Protein AF-A0A2G6ULL7-F1 (afdb_monomer_lite)

Foldseek 3Di:
DDDLDDDPLLVVLLVLLLVLLQVLLCLQQPVLQPPVSQVVVVVFLVDDDPDDDSNVVSVVCNVVSNVVSVVSVVLSVLSVVLVVCCVPQVLSSLVSSLVSLVVLLVVLVVSVVRGNNNVSSCSSRVSSVVSNVVSVVSSVVSVVD

pLDDT: mean 93.49, std 10.99, range [34.69, 98.81]

Radius of gyration: 17.38 Å; chains: 1; bounding box: 42×27×51 Å

Structure (mmCIF, N/CA/C/O backbone):
data_AF-A0A2G6ULL7-F1
#
_entry.id   AF-A0A2G6ULL7-F1
#
loop_
_atom_site.group_PDB
_atom_site.id
_atom_site.type_symbol
_atom_site.label_atom_id
_atom_site.label_alt_id
_atom_site.label_comp_id
_atom_site.label_asym_id
_atom_site.label_entity_id
_atom_site.label_seq_id
_atom_site.pdbx_PDB_ins_code
_atom_site.Cartn_x
_atom_site.Cartn_y
_atom_site.Cartn_z
_atom_site.occupancy
_atom_site.B_iso_or_equiv
_atom_site.auth_seq_id
_atom_site.auth_comp_id
_atom_site.auth_asym_id
_atom_site.auth_atom_id
_atom_site.pdbx_PDB_model_num
ATOM 1 N N . MET A 1 1 ? -20.454 16.438 20.481 1.00 34.69 1 MET A N 1
ATOM 2 C CA . MET A 1 1 ? -20.178 15.010 20.766 1.00 34.69 1 MET A CA 1
ATOM 3 C C . MET A 1 1 ? -20.457 14.203 19.500 1.00 34.69 1 MET A C 1
ATOM 5 O O . MET A 1 1 ? -21.611 14.081 19.124 1.00 34.69 1 MET A O 1
ATOM 9 N N . MET A 1 2 ? -19.430 13.741 18.778 1.00 38.97 2 MET A N 1
ATOM 10 C CA . MET A 1 2 ? -19.621 12.918 17.571 1.00 38.97 2 MET A CA 1
ATOM 11 C C . MET A 1 2 ? -19.722 11.441 17.966 1.00 38.97 2 MET A C 1
ATOM 13 O O . MET A 1 2 ? -18.788 10.903 18.562 1.00 38.97 2 MET A O 1
ATOM 17 N N . ASN A 1 3 ? -20.851 10.810 17.636 1.00 43.72 3 ASN A N 1
ATOM 18 C CA . ASN A 1 3 ? -21.109 9.379 17.812 1.00 43.72 3 ASN A CA 1
ATOM 19 C C . ASN A 1 3 ? -19.921 8.526 17.331 1.00 43.72 3 ASN A C 1
ATOM 21 O O . ASN A 1 3 ? -19.456 8.677 16.203 1.00 43.72 3 ASN A O 1
ATOM 25 N N . GLY A 1 4 ? -19.441 7.627 18.197 1.00 56.91 4 GLY A N 1
ATOM 26 C CA . GLY A 1 4 ? -18.203 6.843 18.065 1.00 56.91 4 GLY A CA 1
ATOM 27 C C . GLY A 1 4 ? -18.203 5.731 17.007 1.00 56.91 4 GLY A C 1
ATOM 28 O O . GLY A 1 4 ?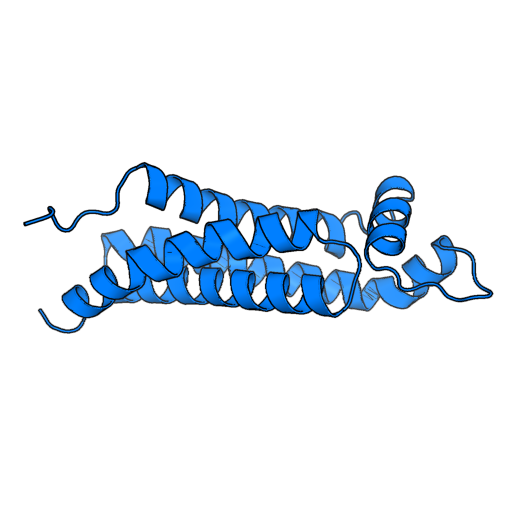 -17.587 4.692 17.216 1.00 56.91 4 GLY A O 1
ATOM 29 N N . SER A 1 5 ? -18.888 5.920 15.879 1.00 68.69 5 SER A N 1
ATOM 30 C CA . SER A 1 5 ? -18.942 4.957 14.776 1.00 68.69 5 SER A CA 1
ATOM 31 C C . SER A 1 5 ? -18.231 5.513 13.541 1.00 68.69 5 SER A C 1
ATOM 33 O O . SER A 1 5 ? -18.464 6.655 13.144 1.00 68.69 5 SER A O 1
ATOM 35 N N . LEU A 1 6 ? -17.412 4.682 12.891 1.00 83.00 6 LEU A N 1
ATOM 36 C CA . LEU A 1 6 ? -16.799 4.988 11.597 1.00 83.00 6 LEU A CA 1
ATOM 37 C C . LEU A 1 6 ? -17.854 5.434 10.578 1.00 83.00 6 LEU A C 1
ATOM 39 O O . LEU A 1 6 ? -18.824 4.716 10.314 1.00 83.00 6 LEU A O 1
ATOM 43 N N . THR A 1 7 ? -17.640 6.600 9.969 1.00 91.69 7 THR A N 1
ATOM 44 C CA . THR A 1 7 ? -18.524 7.106 8.915 1.00 91.69 7 THR A CA 1
ATOM 45 C C . THR A 1 7 ? -18.493 6.174 7.700 1.00 91.69 7 THR A C 1
ATOM 47 O O . THR A 1 7 ? -17.505 5.474 7.460 1.00 91.69 7 THR A O 1
ATOM 50 N N . ARG A 1 8 ? -19.570 6.171 6.900 1.00 93.94 8 ARG A N 1
ATOM 51 C CA . ARG A 1 8 ? -19.625 5.391 5.645 1.00 93.94 8 ARG A CA 1
ATOM 52 C C . ARG A 1 8 ? -18.449 5.721 4.725 1.00 93.94 8 ARG A C 1
ATOM 54 O O . ARG A 1 8 ? -17.865 4.819 4.141 1.00 93.94 8 ARG A O 1
ATOM 61 N N . PHE A 1 9 ? -18.066 6.994 4.684 1.00 95.12 9 PHE A N 1
ATOM 62 C CA . PHE A 1 9 ? -16.918 7.465 3.923 1.00 95.12 9 PHE A CA 1
ATOM 63 C C . PHE A 1 9 ? -15.598 6.838 4.397 1.00 95.12 9 PHE A C 1
ATOM 65 O O . PHE A 1 9 ? -14.873 6.282 3.582 1.00 95.12 9 PHE A O 1
ATOM 72 N N . THR A 1 10 ? -15.300 6.829 5.705 1.00 95.62 10 THR A N 1
ATOM 73 C CA . THR A 1 10 ? -14.065 6.191 6.200 1.00 95.62 10 THR A CA 1
ATOM 74 C C . THR A 1 10 ? -14.050 4.688 5.916 1.00 95.62 10 THR A C 1
ATOM 76 O O . THR A 1 10 ? -13.008 4.146 5.569 1.00 95.62 10 THR A O 1
ATOM 79 N N . LYS A 1 11 ? -15.203 4.010 6.003 1.00 96.00 11 LYS A N 1
ATOM 80 C CA . LYS A 1 11 ? -15.308 2.588 5.631 1.00 96.00 11 LYS A CA 1
ATOM 81 C C . LYS A 1 11 ? -15.013 2.360 4.148 1.00 96.00 11 LYS A C 1
ATOM 83 O O . LYS A 1 11 ? -14.304 1.416 3.823 1.00 96.00 11 LYS A O 1
ATOM 88 N N . ALA A 1 12 ? -15.517 3.229 3.271 1.00 98.00 12 ALA A N 1
ATOM 89 C CA . ALA A 1 12 ? -15.218 3.166 1.843 1.00 98.00 12 ALA A CA 1
ATOM 90 C C . ALA A 1 12 ? -13.718 3.356 1.570 1.00 98.00 12 ALA A C 1
ATOM 92 O O . ALA A 1 12 ? -13.153 2.599 0.790 1.00 98.00 12 ALA A O 1
ATOM 93 N N . LEU A 1 13 ? -13.055 4.288 2.266 1.00 98.44 13 LEU A N 1
ATOM 94 C CA . LEU A 1 13 ? -11.604 4.473 2.148 1.00 98.44 13 LEU A CA 1
ATOM 95 C C . LEU A 1 13 ? -10.805 3.255 2.636 1.00 98.44 13 LEU A C 1
ATOM 97 O O . LEU A 1 13 ? -9.827 2.886 2.001 1.00 98.44 13 LEU A O 1
ATOM 101 N N . ILE A 1 14 ? -11.228 2.596 3.721 1.00 98.44 14 ILE A N 1
ATOM 102 C CA . ILE A 1 14 ? -10.587 1.349 4.182 1.00 98.44 14 ILE A CA 1
ATOM 103 C C . ILE A 1 14 ? -10.664 0.273 3.092 1.00 98.44 14 ILE A C 1
ATOM 105 O O . ILE A 1 14 ? -9.668 -0.382 2.796 1.00 98.44 14 ILE A O 1
ATOM 109 N N . ILE A 1 15 ? -11.841 0.101 2.484 1.00 98.56 15 ILE A N 1
ATOM 110 C CA . ILE A 1 15 ? -12.037 -0.863 1.394 1.00 98.56 15 ILE A CA 1
ATOM 111 C C . ILE A 1 15 ? -11.177 -0.483 0.186 1.00 98.56 15 ILE A C 1
ATOM 113 O O . ILE A 1 15 ? -10.538 -1.355 -0.392 1.00 98.56 15 ILE A O 1
ATOM 117 N N . PHE A 1 16 ? -11.121 0.805 -0.158 1.00 98.62 16 PHE A N 1
ATOM 118 C CA . PHE A 1 16 ? -10.271 1.306 -1.233 1.00 98.62 16 PHE A CA 1
ATOM 119 C C . PHE A 1 16 ? -8.798 0.933 -1.013 1.00 98.62 16 PHE A C 1
ATOM 121 O O . PHE A 1 16 ? -8.194 0.378 -1.918 1.00 98.62 16 PHE A O 1
ATOM 128 N N . VAL A 1 17 ? -8.242 1.149 0.185 1.00 98.69 17 VAL A N 1
ATOM 129 C CA . VAL A 1 17 ? -6.836 0.808 0.491 1.00 98.69 17 VAL A CA 1
ATOM 130 C C . VAL A 1 17 ? -6.570 -0.695 0.346 1.00 98.69 17 VAL A C 1
ATOM 132 O O . VAL A 1 17 ? -5.539 -1.096 -0.182 1.00 98.69 17 VAL A O 1
ATOM 135 N N . ILE A 1 18 ? -7.505 -1.546 0.780 1.00 98.75 18 ILE A N 1
ATOM 136 C CA . ILE A 1 18 ? -7.384 -3.003 0.600 1.00 98.75 18 ILE A CA 1
ATOM 137 C C . ILE A 1 18 ? -7.391 -3.366 -0.889 1.00 98.75 18 ILE A C 1
ATOM 139 O O . ILE A 1 18 ? -6.596 -4.199 -1.321 1.00 98.75 18 ILE A O 1
ATOM 143 N N . ILE A 1 19 ? -8.284 -2.752 -1.669 1.00 98.69 19 ILE A N 1
ATOM 144 C CA . ILE A 1 19 ? -8.350 -2.958 -3.118 1.00 98.69 19 ILE A CA 1
ATOM 145 C C . ILE A 1 19 ? -7.061 -2.480 -3.785 1.00 98.69 19 ILE A C 1
ATOM 147 O O . ILE A 1 19 ? -6.549 -3.187 -4.641 1.00 98.69 19 ILE A O 1
ATOM 151 N N . ASP A 1 20 ? -6.515 -1.339 -3.377 1.00 98.12 20 ASP A N 1
ATOM 152 C CA . ASP A 1 20 ? -5.266 -0.799 -3.912 1.00 98.12 20 ASP A CA 1
ATOM 153 C C . ASP A 1 20 ? -4.105 -1.793 -3.730 1.00 98.12 20 ASP A C 1
ATOM 155 O O . ASP A 1 20 ? -3.463 -2.173 -4.709 1.00 98.12 20 ASP A O 1
ATOM 159 N N . PHE A 1 21 ? -3.933 -2.363 -2.530 1.00 98.62 21 PHE A N 1
ATOM 160 C CA . PHE A 1 21 ? -2.961 -3.441 -2.306 1.00 98.62 21 PHE A CA 1
ATOM 161 C C . PHE A 1 21 ? -3.195 -4.669 -3.198 1.00 98.62 21 PHE A C 1
ATOM 163 O O . PHE A 1 21 ? -2.241 -5.244 -3.723 1.00 98.62 21 PHE A O 1
ATOM 170 N N . LEU A 1 22 ? -4.451 -5.082 -3.396 1.00 98.69 22 LEU A N 1
ATOM 171 C CA . LEU A 1 22 ? -4.771 -6.196 -4.294 1.00 98.69 22 LEU A CA 1
ATOM 172 C C . LEU A 1 22 ? -4.456 -5.861 -5.758 1.00 98.69 22 LEU A C 1
ATOM 174 O O . LEU A 1 22 ? -3.979 -6.730 -6.486 1.00 98.69 22 LEU A O 1
ATOM 178 N N . LEU A 1 23 ? -4.689 -4.620 -6.190 1.00 98.25 23 LEU A N 1
ATOM 179 C CA . LEU A 1 23 ? -4.352 -4.161 -7.535 1.00 98.25 23 LEU A CA 1
ATOM 180 C C . LEU A 1 23 ? -2.838 -4.180 -7.751 1.00 98.25 23 LEU A C 1
ATOM 182 O O . LEU A 1 23 ? -2.393 -4.739 -8.750 1.00 98.25 23 LEU A O 1
ATOM 186 N N . PHE A 1 24 ? -2.044 -3.665 -6.808 1.00 97.75 24 PHE A N 1
ATOM 187 C CA . PHE A 1 24 ? -0.583 -3.753 -6.894 1.00 97.75 24 PHE A CA 1
ATOM 188 C C . PHE A 1 24 ? -0.094 -5.204 -6.864 1.00 97.75 24 PHE A C 1
ATOM 190 O O . PHE A 1 24 ? 0.737 -5.567 -7.688 1.00 97.75 24 PHE A O 1
ATOM 197 N N . PHE A 1 25 ? -0.668 -6.079 -6.032 1.00 98.62 25 PHE A N 1
ATOM 198 C CA . PHE A 1 25 ? -0.372 -7.516 -6.097 1.00 98.62 25 PHE A CA 1
ATOM 199 C C . PHE A 1 25 ? -0.599 -8.089 -7.504 1.00 98.62 25 PHE A C 1
ATOM 201 O O . PHE A 1 25 ? 0.276 -8.760 -8.049 1.00 98.62 25 PHE A O 1
ATOM 208 N N . ILE A 1 26 ? -1.754 -7.812 -8.111 1.00 98.56 26 ILE A N 1
ATOM 209 C CA . ILE A 1 26 ? -2.096 -8.311 -9.446 1.00 98.56 26 ILE A CA 1
ATOM 210 C C . ILE A 1 26 ? -1.123 -7.757 -10.500 1.00 98.56 26 ILE A C 1
ATOM 212 O O . ILE A 1 26 ? -0.602 -8.514 -11.320 1.00 98.56 26 ILE A O 1
ATOM 216 N N . LEU A 1 27 ? -0.838 -6.456 -10.464 1.00 97.94 27 LEU A N 1
ATOM 217 C CA . LEU A 1 27 ? 0.069 -5.807 -11.410 1.00 97.94 27 LEU A CA 1
ATOM 218 C C . LEU A 1 27 ? 1.510 -6.322 -11.282 1.00 97.94 27 LEU A C 1
ATOM 220 O O . LEU A 1 27 ? 2.154 -6.580 -12.293 1.00 97.94 27 LEU A O 1
ATOM 224 N N . GLU A 1 28 ? 2.009 -6.497 -10.061 1.00 97.50 28 GLU A N 1
ATOM 225 C CA . GLU A 1 28 ? 3.420 -6.788 -9.790 1.00 97.50 28 GLU A CA 1
ATOM 226 C C . GLU A 1 28 ? 3.736 -8.292 -9.769 1.00 97.50 28 GLU A C 1
ATOM 228 O O . GLU A 1 28 ? 4.792 -8.713 -10.242 1.00 97.50 28 GLU A O 1
ATOM 233 N N . ALA A 1 29 ? 2.830 -9.131 -9.257 1.00 98.00 29 ALA A N 1
ATOM 234 C CA . ALA A 1 29 ? 3.066 -10.571 -9.163 1.00 98.00 29 ALA A CA 1
ATOM 235 C C . ALA A 1 29 ? 2.517 -11.364 -10.350 1.00 98.00 29 ALA A C 1
ATOM 237 O O . ALA A 1 29 ? 3.107 -12.384 -10.713 1.00 98.00 29 ALA A O 1
ATOM 238 N N . ILE A 1 30 ? 1.408 -10.918 -10.949 1.00 98.31 30 ILE A N 1
ATOM 239 C CA . ILE A 1 30 ? 0.724 -11.664 -12.014 1.00 98.31 30 ILE A CA 1
ATOM 240 C C . ILE A 1 30 ? 1.063 -11.072 -13.384 1.00 98.31 30 ILE A C 1
ATOM 242 O O . ILE A 1 30 ? 1.560 -11.790 -14.250 1.00 98.31 30 ILE A O 1
ATOM 246 N N . PHE A 1 31 ? 0.851 -9.767 -13.573 1.00 98.50 31 PHE A N 1
ATOM 247 C CA . PHE A 1 31 ? 0.943 -9.127 -14.891 1.00 98.50 31 PHE A CA 1
ATOM 248 C C . PHE A 1 31 ? 2.233 -8.350 -15.153 1.00 98.50 31 PHE A C 1
ATOM 250 O O . PHE A 1 31 ? 2.346 -7.712 -16.194 1.00 98.50 31 PHE A O 1
ATOM 257 N N . TRP A 1 32 ? 3.235 -8.421 -14.278 1.00 97.69 32 TRP A N 1
ATOM 258 C CA . TRP A 1 32 ? 4.464 -7.634 -14.436 1.00 97.69 32 TRP A CA 1
ATOM 259 C C . TRP A 1 32 ? 5.149 -7.832 -15.794 1.00 97.69 32 TRP A C 1
ATOM 261 O O . TRP A 1 32 ? 5.688 -6.892 -16.366 1.00 97.69 32 TRP A O 1
ATOM 271 N N . MET A 1 33 ? 5.109 -9.050 -16.340 1.00 97.75 33 MET A N 1
ATOM 272 C CA . MET A 1 33 ? 5.735 -9.356 -17.631 1.00 97.75 33 MET A CA 1
ATOM 273 C C . MET A 1 33 ? 4.885 -8.968 -18.849 1.00 97.75 33 MET A C 1
ATOM 275 O O . MET A 1 33 ? 5.351 -9.141 -19.974 1.00 97.75 33 MET A O 1
ATOM 279 N N . GLU A 1 34 ? 3.681 -8.430 -18.655 1.00 98.12 34 GLU A N 1
ATOM 280 C CA . GLU A 1 34 ? 2.865 -7.914 -19.750 1.00 98.12 34 GLU A CA 1
ATOM 281 C C . GLU A 1 34 ? 3.460 -6.600 -20.284 1.00 98.12 34 GLU A C 1
ATOM 283 O O . GLU A 1 34 ? 3.642 -5.658 -19.503 1.00 98.12 34 GLU A O 1
ATOM 288 N N . PRO A 1 35 ? 3.722 -6.476 -21.602 1.00 96.38 35 PRO A N 1
ATOM 289 C CA . PRO A 1 35 ? 4.336 -5.285 -22.188 1.00 96.38 35 PRO A CA 1
ATOM 290 C C . PRO A 1 35 ? 3.643 -3.980 -21.845 1.00 96.38 35 PRO A C 1
ATOM 292 O O . PRO A 1 35 ? 4.299 -2.987 -21.547 1.00 96.38 35 PRO A O 1
ATOM 295 N N . PHE A 1 36 ? 2.315 -3.974 -21.846 1.00 96.69 36 PHE A N 1
ATOM 296 C CA . PHE A 1 36 ? 1.550 -2.794 -21.467 1.00 96.69 36 PHE A CA 1
ATOM 297 C C . PHE A 1 36 ? 1.853 -2.348 -20.025 1.00 96.69 36 PHE A C 1
ATOM 299 O O . PHE A 1 36 ? 2.050 -1.160 -19.777 1.00 96.69 36 PHE A O 1
ATOM 306 N N . ILE 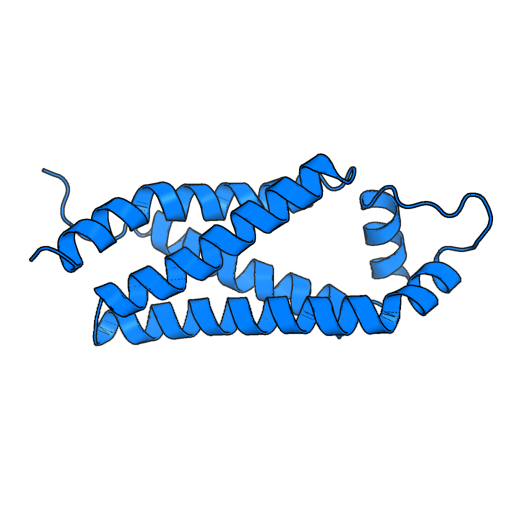A 1 37 ? 1.964 -3.300 -19.093 1.00 96.44 37 ILE A N 1
ATOM 307 C CA . ILE A 1 37 ? 2.157 -3.034 -17.666 1.00 96.44 37 ILE A CA 1
ATOM 308 C C . ILE A 1 37 ? 3.575 -2.545 -17.379 1.00 96.44 37 ILE A C 1
ATOM 310 O O . ILE A 1 37 ? 3.729 -1.449 -16.833 1.00 96.44 37 ILE A O 1
ATOM 314 N N . TYR A 1 38 ? 4.615 -3.294 -17.773 1.00 94.81 38 TYR A N 1
ATOM 315 C CA . TYR A 1 38 ? 5.980 -2.860 -17.460 1.00 94.81 38 TYR A CA 1
ATOM 316 C C . TYR A 1 38 ? 6.351 -1.567 -18.189 1.00 94.81 38 TYR A C 1
ATOM 318 O O . TYR A 1 38 ? 7.096 -0.772 -17.628 1.00 94.81 38 TYR A O 1
ATOM 326 N N . ASN A 1 39 ? 5.836 -1.312 -19.402 1.00 93.25 39 ASN A N 1
ATOM 327 C CA . ASN A 1 39 ? 6.157 -0.074 -20.118 1.00 93.25 39 ASN A CA 1
ATOM 328 C C . ASN A 1 39 ? 5.623 1.156 -19.372 1.00 93.25 39 ASN A C 1
ATOM 330 O O . ASN A 1 39 ? 6.344 2.141 -19.229 1.00 93.25 39 ASN A O 1
ATOM 334 N N . ILE A 1 40 ? 4.386 1.091 -18.869 1.00 93.31 40 ILE A N 1
ATOM 335 C CA . ILE A 1 40 ? 3.779 2.187 -18.105 1.00 93.31 40 ILE A CA 1
ATOM 336 C C . ILE A 1 40 ? 4.490 2.363 -16.764 1.00 93.31 40 ILE A C 1
ATOM 338 O O . ILE A 1 40 ? 4.904 3.474 -16.430 1.00 93.31 40 ILE A O 1
ATOM 342 N N . LEU A 1 41 ? 4.652 1.279 -16.000 1.00 93.38 41 LEU A N 1
ATOM 343 C CA . LEU A 1 41 ? 5.216 1.356 -14.653 1.00 93.38 41 LEU A CA 1
ATOM 344 C C . LEU A 1 41 ? 6.685 1.784 -14.673 1.00 93.38 41 LEU A C 1
ATOM 346 O O . LEU A 1 41 ? 7.057 2.675 -13.918 1.00 93.38 41 LEU A O 1
ATOM 350 N N . LEU A 1 42 ? 7.511 1.231 -15.569 1.00 92.62 42 LEU A N 1
ATOM 351 C CA . LEU A 1 42 ? 8.916 1.637 -15.686 1.00 92.62 42 LEU A CA 1
ATOM 352 C C . LEU A 1 42 ? 9.069 3.095 -16.135 1.00 92.62 42 LEU A C 1
ATOM 354 O O . LEU A 1 42 ? 9.954 3.783 -15.627 1.00 92.62 42 LEU A O 1
ATOM 358 N N . ALA A 1 43 ? 8.199 3.584 -17.025 1.00 91.12 43 ALA A N 1
ATOM 359 C CA . ALA A 1 43 ? 8.190 4.993 -17.412 1.00 91.12 43 ALA A CA 1
ATOM 360 C C . ALA A 1 43 ? 7.830 5.908 -16.227 1.00 91.12 43 ALA A C 1
ATOM 362 O O . ALA A 1 43 ? 8.463 6.943 -16.029 1.00 91.12 43 ALA A O 1
ATOM 363 N N . MET A 1 44 ? 6.847 5.517 -15.408 1.00 92.31 44 MET A N 1
ATOM 364 C CA . MET A 1 44 ? 6.460 6.266 -14.205 1.00 92.31 44 MET A CA 1
ATOM 365 C C . MET A 1 44 ? 7.522 6.211 -13.104 1.00 92.31 44 MET A C 1
ATOM 367 O O . MET A 1 44 ? 7.735 7.202 -12.404 1.00 92.31 44 MET A O 1
ATOM 371 N N . PHE A 1 45 ? 8.191 5.069 -12.943 1.00 90.00 45 PHE A N 1
ATOM 372 C CA . PHE A 1 45 ? 9.220 4.891 -11.924 1.00 90.00 45 PHE A CA 1
ATOM 373 C C . PHE A 1 45 ? 10.475 5.721 -12.183 1.00 90.00 45 PHE A C 1
ATOM 375 O O . PHE A 1 45 ? 11.284 5.854 -11.273 1.00 90.00 45 PHE A O 1
ATOM 382 N N . ASP A 1 46 ? 10.614 6.309 -13.377 1.00 82.75 46 ASP A N 1
ATOM 383 C CA . ASP A 1 46 ? 11.756 7.147 -13.753 1.00 82.75 46 ASP A CA 1
ATOM 384 C C . ASP A 1 46 ? 13.094 6.448 -13.468 1.00 82.75 46 ASP A C 1
ATOM 386 O O . ASP A 1 46 ? 14.069 7.064 -13.049 1.00 82.75 46 ASP A O 1
ATOM 390 N N . ASN A 1 47 ? 13.125 5.129 -13.695 1.00 68.19 47 ASN A N 1
ATOM 391 C CA . ASN A 1 47 ? 14.280 4.267 -13.454 1.00 68.19 47 ASN A CA 1
ATOM 392 C C . ASN A 1 47 ? 14.874 3.767 -14.786 1.00 68.19 47 ASN A C 1
ATOM 394 O O . ASN A 1 47 ? 14.817 2.561 -15.074 1.00 68.19 47 ASN A O 1
ATOM 398 N N . PRO A 1 48 ? 15.367 4.662 -15.666 1.00 61.78 48 PRO A N 1
ATOM 399 C CA . PRO A 1 48 ? 15.871 4.238 -16.953 1.00 61.78 48 PRO A CA 1
ATOM 400 C C . PRO A 1 48 ? 17.227 3.543 -16.777 1.00 61.78 48 PRO A C 1
ATOM 402 O O . PRO A 1 48 ? 18.129 4.086 -16.134 1.00 61.78 48 PRO A O 1
ATOM 405 N N . PRO A 1 49 ? 17.461 2.403 -17.442 1.00 62.38 49 PRO A N 1
ATOM 406 C CA . PRO A 1 49 ? 18.801 2.166 -17.938 1.00 62.38 49 PRO A CA 1
ATOM 407 C C . PRO A 1 49 ? 19.026 3.155 -19.075 1.00 62.38 49 PRO A C 1
ATOM 409 O O . PRO A 1 49 ? 18.226 3.242 -20.005 1.00 62.38 49 PRO A O 1
ATOM 412 N N . ALA A 1 50 ? 20.145 3.860 -19.082 1.00 64.00 50 ALA A N 1
ATOM 413 C CA . ALA A 1 50 ? 20.479 4.658 -20.257 1.00 64.00 50 ALA A CA 1
ATOM 414 C C . ALA A 1 50 ? 20.703 3.789 -21.525 1.00 64.00 50 ALA A C 1
ATOM 416 O O . ALA A 1 50 ? 20.795 4.335 -22.619 1.00 64.00 50 ALA A O 1
ATOM 417 N N . SER A 1 51 ? 20.795 2.453 -21.400 1.00 77.75 51 SER A N 1
ATOM 418 C CA . SER A 1 51 ? 21.288 1.553 -22.456 1.00 77.75 51 SER A CA 1
ATOM 419 C C . SER A 1 51 ? 20.493 0.260 -22.717 1.00 77.75 51 SER A C 1
ATOM 421 O O . SER A 1 51 ? 20.822 -0.442 -23.672 1.00 77.75 51 SER A O 1
ATOM 423 N N . LEU A 1 52 ? 19.474 -0.094 -21.919 1.00 84.38 52 LEU A N 1
ATOM 424 C CA . LEU A 1 52 ? 18.736 -1.364 -22.062 1.00 84.38 52 LEU A CA 1
ATOM 425 C C . LEU A 1 52 ? 17.270 -1.145 -22.475 1.00 84.38 52 LEU A C 1
ATOM 427 O O . LEU A 1 52 ? 16.632 -0.197 -22.022 1.00 84.38 52 LEU A O 1
ATOM 431 N N . PRO A 1 53 ? 16.682 -2.043 -23.284 1.00 88.88 53 PRO A N 1
ATOM 432 C CA . PRO A 1 53 ? 15.254 -1.989 -23.575 1.00 88.88 53 PRO A CA 1
ATOM 433 C C . PRO A 1 53 ? 14.422 -2.326 -22.325 1.00 88.88 53 PRO A C 1
ATOM 435 O O . PRO A 1 53 ? 14.831 -3.132 -21.484 1.00 88.88 53 PRO A O 1
ATOM 438 N N . TYR A 1 54 ? 13.210 -1.766 -22.228 1.00 89.38 54 TYR A N 1
ATOM 439 C CA . TYR A 1 54 ? 12.307 -1.965 -21.080 1.00 89.38 54 TYR A CA 1
ATOM 440 C C . TYR A 1 54 ? 11.976 -3.437 -20.798 1.00 89.38 54 TYR A C 1
ATOM 442 O O . TYR A 1 54 ? 11.861 -3.827 -19.640 1.00 89.38 54 TYR A O 1
ATOM 450 N N . SER A 1 55 ? 11.898 -4.280 -21.828 1.00 92.69 55 SER A N 1
ATOM 451 C CA . SER A 1 55 ? 11.685 -5.724 -21.669 1.00 92.69 55 SER A CA 1
ATOM 452 C C . SER A 1 55 ? 12.805 -6.410 -20.877 1.00 92.69 55 SER A C 1
ATOM 454 O O . SER A 1 55 ? 12.533 -7.290 -20.061 1.00 92.69 55 SER A O 1
ATOM 456 N N . MET A 1 56 ? 14.060 -5.986 -21.065 1.00 93.00 56 MET A N 1
ATOM 457 C CA . MET A 1 56 ? 15.202 -6.523 -20.320 1.00 93.00 56 MET A CA 1
ATOM 458 C C . MET A 1 56 ? 15.180 -6.054 -18.862 1.00 93.00 56 MET A C 1
ATOM 460 O O . MET A 1 56 ? 15.459 -6.833 -17.954 1.00 93.00 56 MET A O 1
ATOM 464 N N . HIS A 1 57 ? 14.765 -4.808 -18.619 1.00 91.31 57 HIS A N 1
ATOM 465 C CA . HIS A 1 57 ? 14.534 -4.295 -17.266 1.00 91.31 57 HIS A CA 1
ATOM 466 C C . HIS A 1 57 ? 13.438 -5.055 -16.531 1.00 91.31 57 HIS A C 1
ATOM 468 O O . HIS A 1 57 ? 13.638 -5.484 -15.392 1.00 91.31 57 HIS A O 1
ATOM 474 N N . ALA A 1 58 ? 12.309 -5.280 -17.201 1.00 94.06 58 ALA A N 1
ATOM 475 C CA . ALA A 1 58 ? 11.217 -6.068 -16.658 1.00 94.06 58 ALA A CA 1
ATOM 476 C C . ALA A 1 58 ? 11.684 -7.484 -16.295 1.00 94.06 58 ALA A C 1
ATOM 478 O O . ALA A 1 58 ? 11.382 -7.975 -15.206 1.00 94.06 58 ALA A O 1
ATOM 479 N N . LEU A 1 59 ? 12.489 -8.114 -17.159 1.00 95.50 59 LEU A N 1
ATOM 480 C CA . LEU A 1 59 ? 13.041 -9.442 -16.905 1.00 95.50 59 LEU A CA 1
ATOM 481 C C . LEU A 1 59 ? 13.956 -9.474 -15.670 1.00 95.50 59 LEU A C 1
ATOM 483 O O . LEU A 1 59 ? 13.793 -10.360 -14.830 1.00 95.50 59 LEU A O 1
ATOM 487 N N . ILE A 1 60 ? 14.873 -8.508 -15.534 1.00 94.12 60 ILE A N 1
ATOM 488 C CA . ILE A 1 60 ? 15.789 -8.402 -14.384 1.00 94.12 60 ILE A CA 1
ATOM 489 C C . ILE A 1 60 ? 15.004 -8.219 -13.078 1.00 94.12 60 ILE A C 1
ATOM 491 O O . ILE A 1 60 ? 15.289 -8.875 -12.076 1.00 94.12 60 ILE A O 1
ATOM 495 N N . LEU A 1 61 ? 13.978 -7.368 -13.093 1.00 94.25 61 LEU A N 1
ATOM 496 C CA . LEU A 1 61 ? 13.193 -7.040 -11.904 1.00 94.25 61 LEU A CA 1
ATOM 497 C C . LEU A 1 61 ? 12.081 -8.061 -11.607 1.00 94.25 61 LEU A C 1
ATOM 499 O O . LEU A 1 61 ? 11.461 -7.993 -10.547 1.00 94.25 61 LEU A O 1
ATOM 503 N N . LYS A 1 62 ? 11.849 -9.048 -12.483 1.00 96.44 62 LYS A N 1
ATOM 504 C CA . LYS A 1 62 ? 10.717 -9.986 -12.402 1.00 96.44 62 LYS A CA 1
ATOM 505 C C . LYS A 1 62 ? 10.554 -10.631 -11.029 1.00 96.44 62 LYS A C 1
ATOM 507 O O . LYS A 1 62 ? 9.458 -10.659 -10.484 1.00 96.44 62 LYS A O 1
ATOM 512 N N . LYS A 1 63 ? 11.629 -11.189 -10.467 1.00 98.00 63 LYS A N 1
ATOM 513 C CA . LYS A 1 63 ? 11.554 -11.879 -9.167 1.00 98.00 63 LYS A CA 1
ATOM 514 C C . LYS A 1 63 ? 11.334 -10.908 -8.008 1.00 98.00 63 LYS A C 1
ATOM 516 O O . LYS A 1 63 ? 10.631 -11.262 -7.066 1.00 98.00 63 LYS A O 1
ATOM 521 N N . LEU A 1 64 ? 11.882 -9.698 -8.108 1.00 97.06 64 LEU A N 1
ATOM 522 C CA . LEU A 1 64 ? 11.676 -8.638 -7.127 1.00 97.06 64 LEU A CA 1
ATOM 523 C C . LEU A 1 64 ? 10.214 -8.179 -7.120 1.00 97.06 64 LEU A C 1
ATOM 525 O O . LEU A 1 64 ? 9.613 -8.154 -6.053 1.00 97.06 64 LEU A O 1
ATOM 529 N N . PHE A 1 65 ? 9.620 -7.912 -8.288 1.00 96.75 65 PHE A N 1
ATOM 530 C CA . PHE A 1 65 ? 8.212 -7.508 -8.389 1.00 96.75 65 PHE A CA 1
ATOM 531 C C . PHE A 1 65 ? 7.243 -8.608 -7.967 1.00 96.75 65 PHE A C 1
ATOM 533 O O . PHE A 1 65 ? 6.273 -8.319 -7.275 1.00 96.75 65 PHE A O 1
ATOM 540 N N . ILE A 1 66 ? 7.542 -9.877 -8.266 1.00 98.31 66 ILE A N 1
ATOM 541 C CA . ILE A 1 66 ? 6.746 -10.987 -7.727 1.00 98.31 66 ILE A CA 1
ATOM 542 C C . ILE A 1 66 ? 6.737 -10.941 -6.197 1.00 98.31 66 ILE A C 1
ATOM 544 O O . ILE A 1 66 ? 5.671 -10.986 -5.590 1.00 98.31 66 ILE A O 1
ATOM 548 N N . ASN A 1 67 ? 7.905 -10.810 -5.566 1.00 98.44 67 ASN A N 1
ATOM 549 C CA . ASN A 1 67 ? 7.988 -10.744 -4.110 1.00 98.44 67 ASN A CA 1
ATOM 550 C C . ASN A 1 67 ? 7.276 -9.500 -3.546 1.00 98.44 67 ASN A C 1
ATOM 552 O O . ASN A 1 67 ? 6.517 -9.608 -2.584 1.00 98.44 67 ASN A O 1
ATOM 556 N N . GLN A 1 68 ? 7.462 -8.342 -4.184 1.00 97.31 68 GLN A N 1
ATOM 557 C CA . GLN A 1 68 ? 6.795 -7.088 -3.828 1.00 97.31 68 GLN A CA 1
ATOM 558 C C . GLN A 1 68 ? 5.267 -7.221 -3.873 1.00 97.31 68 GLN A C 1
ATOM 560 O O . GLN A 1 68 ? 4.585 -6.875 -2.906 1.00 97.31 68 GLN A O 1
ATOM 565 N N . GLY A 1 69 ? 4.735 -7.834 -4.931 1.00 98.25 69 GLY A N 1
ATOM 566 C CA . GLY A 1 69 ? 3.308 -8.092 -5.054 1.00 98.25 69 GLY A CA 1
ATOM 567 C C . GLY A 1 69 ? 2.779 -8.992 -3.933 1.00 98.25 69 GLY A C 1
ATOM 568 O O . GLY A 1 69 ? 1.706 -8.731 -3.393 1.00 98.25 69 GLY A O 1
ATOM 569 N N . PHE A 1 70 ? 3.522 -10.021 -3.512 1.00 98.69 70 PHE A N 1
ATOM 570 C CA . PHE A 1 70 ? 3.105 -10.863 -2.381 1.00 98.69 70 PHE A CA 1
ATOM 571 C C . PHE A 1 70 ? 3.128 -10.122 -1.035 1.00 98.69 70 PHE A C 1
ATOM 573 O O . PHE A 1 70 ? 2.248 -10.364 -0.206 1.00 98.69 70 PHE A O 1
ATOM 580 N N . TYR A 1 71 ? 4.047 -9.174 -0.818 1.00 98.38 71 TYR A N 1
ATOM 581 C CA . TYR A 1 71 ? 3.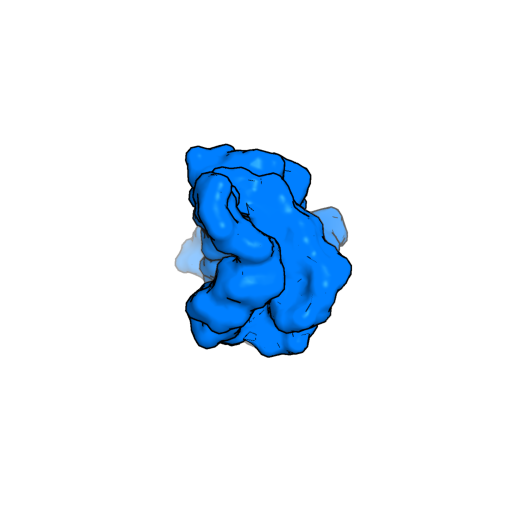954 -8.280 0.344 1.00 98.38 71 TYR A CA 1
ATOM 582 C C . TYR A 1 71 ? 2.664 -7.452 0.317 1.00 98.38 71 TYR A C 1
ATOM 584 O O . TYR A 1 71 ? 1.978 -7.363 1.338 1.00 98.38 71 TYR A O 1
ATOM 592 N N . ASN A 1 72 ? 2.289 -6.920 -0.850 1.00 98.50 72 ASN A N 1
ATOM 593 C CA . ASN A 1 72 ? 1.024 -6.207 -1.027 1.00 98.50 72 ASN A CA 1
ATOM 594 C C . ASN A 1 72 ? -0.186 -7.114 -0.735 1.00 98.50 72 ASN A C 1
ATOM 596 O O . ASN A 1 72 ? -1.091 -6.716 0.002 1.00 98.50 72 ASN A O 1
ATOM 600 N N . LEU A 1 73 ? -0.173 -8.371 -1.195 1.00 98.75 73 LEU A N 1
ATOM 601 C CA . LEU A 1 73 ? -1.213 -9.351 -0.862 1.00 98.75 73 LEU A CA 1
ATOM 602 C C . LEU A 1 73 ? -1.331 -9.577 0.652 1.00 98.75 73 LEU A C 1
ATOM 604 O O . LEU A 1 73 ? -2.438 -9.596 1.190 1.00 98.75 73 LEU A O 1
ATOM 608 N N . PHE A 1 74 ? -0.214 -9.733 1.364 1.00 98.75 74 PHE A N 1
ATOM 609 C CA . PHE A 1 74 ? -0.250 -9.949 2.811 1.00 98.75 74 PHE A CA 1
ATOM 610 C C . PHE A 1 74 ? -0.753 -8.720 3.580 1.00 98.75 74 PHE A C 1
ATOM 612 O O . PHE A 1 74 ? -1.491 -8.880 4.556 1.00 98.75 74 PHE A O 1
ATOM 619 N N . LEU A 1 75 ? -0.452 -7.504 3.116 1.00 98.62 75 LEU A N 1
ATOM 620 C CA . LEU A 1 75 ? -1.028 -6.273 3.669 1.00 98.62 75 LEU A CA 1
ATOM 621 C C . LEU A 1 75 ? -2.541 -6.185 3.418 1.00 98.62 75 LEU A C 1
ATOM 623 O O . LEU A 1 75 ? -3.293 -5.853 4.341 1.00 98.62 75 LEU A O 1
ATOM 627 N N . ALA A 1 76 ? -3.010 -6.573 2.226 1.00 98.75 76 ALA A N 1
ATOM 628 C CA . ALA A 1 76 ? -4.440 -6.693 1.939 1.00 98.75 76 ALA A CA 1
ATOM 629 C C . ALA A 1 76 ? -5.118 -7.711 2.872 1.00 98.75 76 ALA A C 1
ATOM 631 O O . ALA A 1 76 ? -6.152 -7.408 3.473 1.00 98.75 76 ALA A O 1
ATOM 632 N N . CYS A 1 77 ? -4.511 -8.887 3.064 1.00 98.75 77 CYS A N 1
ATOM 633 C CA . CYS A 1 77 ? -4.981 -9.897 4.013 1.00 98.75 77 CYS A CA 1
ATOM 634 C C . CYS A 1 77 ? -5.060 -9.344 5.443 1.00 98.75 77 CYS A C 1
ATOM 636 O O . CYS A 1 77 ? -6.053 -9.586 6.129 1.00 98.75 77 CYS A O 1
ATOM 638 N N . GLY A 1 78 ? -4.069 -8.561 5.881 1.00 98.50 78 GLY A N 1
ATOM 639 C CA . GLY A 1 78 ? -4.091 -7.870 7.172 1.00 98.50 78 GLY A CA 1
ATOM 640 C C . GLY A 1 78 ? -5.276 -6.907 7.306 1.00 98.50 78 GLY A C 1
ATOM 641 O O . GLY A 1 78 ? -5.997 -6.948 8.305 1.00 98.50 78 GLY A O 1
ATOM 642 N N . GLY A 1 79 ? -5.547 -6.101 6.276 1.00 98.44 79 GLY A N 1
ATOM 643 C CA . GLY A 1 79 ? -6.717 -5.218 6.233 1.00 98.44 79 GLY A CA 1
ATOM 644 C C . GLY A 1 79 ? -8.052 -5.976 6.274 1.00 98.44 79 GLY A C 1
ATOM 645 O O . GLY A 1 79 ? -8.949 -5.611 7.041 1.00 98.44 79 GLY A O 1
ATOM 646 N N . ILE A 1 80 ? -8.178 -7.071 5.514 1.00 98.56 80 ILE A N 1
ATOM 647 C CA . ILE A 1 80 ? -9.366 -7.946 5.501 1.00 98.56 80 ILE A CA 1
ATOM 648 C C . ILE A 1 80 ? -9.569 -8.612 6.867 1.00 98.56 80 ILE A C 1
ATOM 650 O O . ILE A 1 80 ? -10.682 -8.607 7.402 1.00 98.56 80 ILE A O 1
ATOM 654 N N . ALA A 1 81 ? -8.499 -9.144 7.461 1.00 98.50 81 ALA A N 1
ATOM 655 C CA . ALA A 1 81 ? -8.525 -9.706 8.805 1.00 98.50 81 ALA A CA 1
ATOM 656 C C . ALA A 1 81 ? -8.956 -8.647 9.827 1.00 98.50 81 ALA A C 1
ATOM 658 O O . ALA A 1 81 ? -9.801 -8.924 10.676 1.00 98.50 81 ALA A O 1
ATOM 659 N N . GLY A 1 82 ? -8.473 -7.409 9.692 1.00 98.06 82 GLY A N 1
ATOM 660 C CA . GLY A 1 82 ? -8.917 -6.275 10.495 1.00 98.06 82 GLY A CA 1
ATOM 661 C C . GLY A 1 82 ? -10.426 -6.029 10.397 1.00 98.06 82 GLY A C 1
ATOM 662 O O . GLY A 1 82 ? -11.108 -5.973 11.423 1.00 98.06 82 GLY A O 1
ATOM 663 N N . LEU A 1 83 ? -10.979 -5.981 9.179 1.00 97.31 83 LEU A N 1
ATOM 664 C CA . LEU A 1 83 ? -12.426 -5.846 8.952 1.00 97.31 83 LEU A CA 1
ATOM 665 C C . LEU A 1 83 ? -13.236 -6.986 9.585 1.00 97.31 83 LEU A C 1
ATOM 667 O O . LEU A 1 83 ? -14.312 -6.748 10.140 1.00 97.31 83 LEU A O 1
ATOM 671 N N . TYR A 1 84 ? -12.733 -8.220 9.524 1.00 97.25 84 TYR A N 1
ATOM 672 C CA . TYR A 1 84 ? -13.3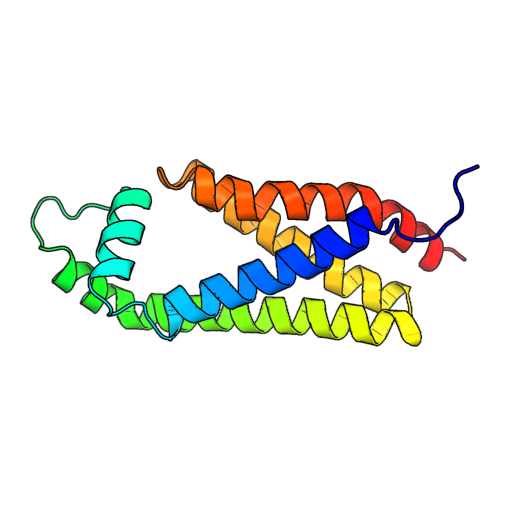65 -9.364 10.176 1.00 97.25 84 TYR A CA 1
ATOM 673 C C . TYR A 1 84 ? -13.314 -9.245 11.708 1.00 97.25 84 TYR A C 1
ATOM 675 O O . TYR A 1 84 ? -14.334 -9.436 12.380 1.00 97.25 84 TYR A O 1
ATOM 683 N N . CYS A 1 85 ? -12.156 -8.867 12.253 1.00 97.12 85 CYS A N 1
ATOM 684 C CA . CYS A 1 85 ? -11.906 -8.760 13.685 1.00 97.12 85 CYS A CA 1
ATOM 685 C C . CYS A 1 85 ? -12.715 -7.654 14.365 1.00 97.12 85 CYS A C 1
ATOM 687 O O . CYS A 1 85 ? -13.079 -7.847 15.521 1.00 97.12 85 CYS A O 1
ATOM 689 N N . ILE A 1 86 ? -13.100 -6.569 13.672 1.00 94.75 86 ILE A N 1
ATOM 690 C CA . ILE A 1 86 ? -13.957 -5.504 14.242 1.00 94.75 86 ILE A CA 1
ATOM 691 C C . ILE A 1 86 ? -15.225 -6.070 14.905 1.00 94.75 86 ILE A C 1
ATOM 693 O O . ILE A 1 86 ? -15.694 -5.523 15.902 1.00 94.75 86 ILE A O 1
ATOM 697 N N . ARG A 1 87 ? -15.778 -7.173 14.379 1.00 91.69 87 ARG A N 1
ATOM 698 C CA . ARG A 1 87 ? -16.994 -7.809 14.916 1.00 91.69 87 ARG A CA 1
ATOM 699 C C . ARG A 1 87 ? -16.784 -8.519 16.256 1.00 91.69 87 ARG A C 1
ATOM 701 O O . ARG A 1 87 ? -17.758 -8.753 16.959 1.00 91.69 87 ARG A O 1
ATOM 708 N N . LYS A 1 88 ? -15.545 -8.898 16.577 1.00 93.56 88 LYS A N 1
ATOM 709 C CA . LYS A 1 88 ? -15.183 -9.685 17.768 1.00 93.56 88 LYS A CA 1
ATOM 710 C C . LYS A 1 88 ? -14.386 -8.858 18.772 1.00 93.56 88 LYS A C 1
ATOM 712 O O . LYS A 1 88 ? -14.687 -8.859 19.956 1.00 93.56 88 LYS A O 1
ATOM 717 N N . ASN A 1 89 ? -13.374 -8.145 18.286 1.00 95.50 89 ASN A N 1
ATOM 718 C CA . ASN A 1 89 ? -12.519 -7.260 19.058 1.00 95.50 89 ASN A CA 1
ATOM 719 C C . ASN A 1 89 ? -12.167 -6.039 18.196 1.00 95.50 89 ASN A C 1
ATOM 721 O O . ASN A 1 89 ? -11.348 -6.113 17.274 1.00 95.50 89 ASN A O 1
ATOM 725 N N . LYS A 1 90 ? -12.804 -4.906 18.505 1.00 94.81 90 LYS A N 1
ATOM 726 C CA . LYS A 1 90 ? -12.631 -3.657 17.757 1.00 94.81 90 LYS A CA 1
ATOM 727 C C . LYS A 1 90 ? -11.202 -3.133 17.812 1.00 94.81 90 LYS A C 1
ATOM 729 O O . LYS A 1 90 ? -10.700 -2.711 16.777 1.00 94.81 90 LYS A O 1
ATOM 734 N N . ALA A 1 91 ? -10.541 -3.200 18.968 1.00 96.19 91 ALA A N 1
ATOM 735 C CA . ALA A 1 91 ? -9.167 -2.730 19.117 1.00 96.19 91 ALA A CA 1
ATOM 736 C C . ALA A 1 91 ? -8.210 -3.492 18.185 1.00 96.19 91 ALA A C 1
ATOM 738 O O . ALA A 1 91 ? -7.468 -2.871 17.425 1.00 96.19 91 ALA A O 1
ATOM 739 N N . VAL A 1 92 ? -8.300 -4.827 18.154 1.00 97.69 92 VAL A N 1
ATOM 740 C CA . VAL A 1 92 ? -7.513 -5.665 17.230 1.00 97.69 92 VAL A CA 1
ATOM 741 C C . VAL A 1 92 ? -7.852 -5.343 15.774 1.00 97.69 92 VAL A C 1
ATOM 743 O O . VAL A 1 92 ? -6.954 -5.149 14.956 1.00 97.69 92 VAL A O 1
ATOM 746 N N . GLY A 1 93 ? -9.143 -5.241 15.445 1.00 97.75 93 GLY A N 1
ATOM 747 C CA . GLY A 1 93 ? -9.584 -4.928 14.087 1.00 97.75 93 GLY A CA 1
ATOM 748 C C . GLY A 1 93 ? -9.061 -3.580 13.581 1.00 97.75 93 GLY A C 1
ATOM 749 O O . GLY A 1 93 ? -8.541 -3.488 12.470 1.00 97.75 93 GLY A O 1
ATOM 750 N N . TYR A 1 94 ? -9.145 -2.540 14.412 1.00 97.69 94 TYR A N 1
ATOM 751 C CA . TYR A 1 94 ? -8.650 -1.205 14.085 1.00 97.69 94 TYR A CA 1
ATOM 752 C C . TYR A 1 94 ? -7.124 -1.147 14.005 1.00 97.69 94 TYR A C 1
ATOM 754 O O . TYR A 1 94 ? -6.610 -0.478 13.112 1.00 97.69 94 TYR A O 1
ATOM 762 N N . ALA A 1 95 ? -6.399 -1.861 14.871 1.00 98.19 95 ALA A N 1
ATOM 763 C CA . ALA A 1 95 ? -4.939 -1.925 14.817 1.00 98.19 95 ALA A CA 1
ATOM 764 C C . ALA A 1 95 ? -4.435 -2.544 13.501 1.00 98.19 95 ALA A C 1
ATOM 766 O O . ALA A 1 95 ? -3.542 -1.985 12.869 1.00 98.19 95 ALA A O 1
ATOM 767 N N . LEU A 1 96 ? -5.049 -3.640 13.040 1.00 98.56 96 LEU A N 1
ATOM 768 C CA . LEU A 1 96 ? -4.695 -4.278 11.765 1.00 98.56 96 LEU A CA 1
ATOM 769 C C . LEU A 1 96 ? -4.979 -3.374 10.555 1.00 98.56 96 LEU A C 1
ATOM 771 O O . LEU A 1 96 ? -4.154 -3.271 9.649 1.00 98.56 96 LEU A O 1
ATOM 775 N N . ILE A 1 97 ? -6.119 -2.675 10.554 1.00 98.62 97 ILE A N 1
ATOM 776 C CA . ILE A 1 97 ? -6.453 -1.711 9.492 1.00 98.62 97 ILE A CA 1
ATOM 777 C C . ILE A 1 97 ? -5.474 -0.534 9.497 1.00 98.62 97 ILE A C 1
ATOM 779 O O . ILE A 1 97 ? -5.036 -0.104 8.431 1.00 98.62 97 ILE A O 1
ATOM 783 N N . LEU A 1 98 ? -5.121 -0.016 10.678 1.00 98.50 98 LEU A N 1
ATOM 784 C CA . LEU A 1 98 ? -4.138 1.059 10.805 1.00 98.50 98 LEU A CA 1
ATOM 785 C C . LEU A 1 98 ? -2.758 0.626 10.328 1.00 98.50 98 LEU A C 1
ATOM 787 O O . LEU A 1 98 ? -2.104 1.424 9.671 1.00 98.50 98 LEU A O 1
ATOM 791 N N . LEU A 1 99 ? -2.336 -0.611 10.600 1.00 98.69 99 LEU A N 1
ATOM 792 C CA . LEU A 1 99 ? -1.077 -1.140 10.080 1.00 98.69 99 LEU A CA 1
ATOM 793 C C . LEU A 1 99 ? -1.074 -1.136 8.546 1.00 98.69 99 LEU A C 1
ATOM 795 O O . LEU A 1 99 ? -0.162 -0.576 7.948 1.00 98.69 99 LEU A O 1
ATOM 799 N N . ALA A 1 100 ? -2.123 -1.672 7.913 1.00 98.62 100 ALA A N 1
ATOM 800 C CA . ALA A 1 100 ? -2.241 -1.670 6.454 1.00 98.62 100 ALA A CA 1
ATOM 801 C C . ALA A 1 100 ? -2.243 -0.240 5.877 1.00 98.62 100 ALA A C 1
ATOM 803 O O . ALA A 1 100 ? -1.512 0.053 4.933 1.00 98.62 100 ALA A O 1
ATOM 804 N N . CYS A 1 101 ? -3.011 0.678 6.473 1.00 98.75 101 CYS A N 1
ATOM 805 C CA . CYS A 1 101 ? -3.053 2.071 6.024 1.00 98.75 101 CYS A CA 1
ATOM 806 C C . CYS A 1 101 ? -1.710 2.783 6.239 1.00 98.75 101 CYS A C 1
ATOM 808 O O . CYS A 1 101 ? -1.262 3.520 5.370 1.00 98.75 101 CYS A O 1
ATOM 810 N N . PHE A 1 102 ? -1.037 2.552 7.365 1.00 98.56 102 PHE A N 1
ATOM 811 C CA . PHE A 1 102 ? 0.285 3.113 7.628 1.00 98.56 102 PHE A CA 1
ATOM 812 C C . PHE A 1 102 ? 1.309 2.634 6.593 1.00 98.56 102 PHE A C 1
ATOM 814 O O . PHE A 1 102 ? 2.071 3.447 6.073 1.00 98.56 102 PHE A O 1
ATOM 821 N N . SER A 1 103 ? 1.278 1.351 6.227 1.00 98.62 103 SER A N 1
ATOM 822 C CA . SER A 1 103 ? 2.114 0.811 5.154 1.00 98.62 103 SER A CA 1
ATOM 823 C C . SER A 1 103 ? 1.824 1.464 3.800 1.00 98.62 103 SER A C 1
ATOM 825 O O . SER A 1 103 ? 2.771 1.821 3.108 1.00 98.62 103 SER A O 1
ATOM 827 N N . ALA A 1 104 ? 0.554 1.694 3.444 1.00 98.62 104 ALA A N 1
ATOM 828 C CA . ALA A 1 104 ? 0.186 2.385 2.202 1.00 98.62 104 ALA A CA 1
ATOM 829 C C . ALA A 1 104 ? 0.649 3.855 2.187 1.00 98.62 104 ALA A C 1
ATOM 831 O O . ALA A 1 104 ? 1.162 4.335 1.178 1.00 98.62 104 ALA A O 1
ATOM 832 N N . VAL A 1 105 ? 0.548 4.557 3.325 1.00 98.81 105 VAL A N 1
ATOM 833 C CA . VAL A 1 105 ? 1.113 5.910 3.483 1.00 98.81 105 VAL A CA 1
ATOM 834 C C . VAL A 1 105 ? 2.624 5.892 3.276 1.00 98.81 105 VAL A C 1
ATOM 836 O O . VAL A 1 105 ? 3.139 6.696 2.503 1.00 98.81 105 VAL A O 1
ATOM 839 N N . GLY A 1 106 ? 3.332 4.976 3.940 1.00 98.56 106 GLY A N 1
ATOM 840 C CA . GLY A 1 106 ? 4.781 4.836 3.800 1.00 98.56 106 GLY A CA 1
ATOM 841 C C . GLY A 1 106 ? 5.200 4.524 2.362 1.00 98.56 106 GLY A C 1
ATOM 842 O O . GLY A 1 106 ? 6.090 5.184 1.834 1.00 98.56 106 GLY A O 1
ATOM 843 N N . ALA A 1 107 ? 4.522 3.577 1.711 1.00 97.88 107 ALA A N 1
ATOM 844 C CA . ALA A 1 107 ? 4.780 3.199 0.324 1.00 97.88 107 ALA A CA 1
ATOM 845 C C . ALA A 1 107 ? 4.561 4.373 -0.639 1.00 97.88 107 ALA A C 1
ATOM 847 O O . ALA A 1 107 ? 5.460 4.696 -1.414 1.00 97.88 107 ALA A O 1
ATOM 848 N N . GLY A 1 108 ? 3.426 5.072 -0.532 1.00 98.31 108 GLY A N 1
ATOM 849 C CA . GLY A 1 108 ? 3.136 6.219 -1.389 1.00 98.31 108 GLY A CA 1
ATOM 850 C C . GLY A 1 108 ? 4.106 7.384 -1.167 1.00 98.31 108 GLY A C 1
ATOM 851 O O . GLY A 1 108 ? 4.526 8.020 -2.130 1.00 98.31 108 GLY A O 1
ATOM 852 N N . LEU A 1 109 ? 4.538 7.636 0.075 1.00 98.44 109 LEU A N 1
ATOM 853 C CA . LEU A 1 109 ? 5.571 8.638 0.365 1.00 98.44 109 LEU A CA 1
ATOM 854 C C . LEU A 1 109 ? 6.913 8.276 -0.273 1.00 98.44 109 LEU A C 1
ATOM 856 O O . LEU A 1 109 ? 7.511 9.120 -0.935 1.00 98.44 109 LEU A O 1
ATOM 860 N N . VAL A 1 110 ? 7.376 7.034 -0.106 1.00 97.50 110 VAL A N 1
ATOM 861 C CA . VAL A 1 110 ? 8.617 6.571 -0.742 1.00 97.50 110 VAL A CA 1
ATOM 862 C C . VAL A 1 110 ? 8.501 6.706 -2.258 1.00 97.50 110 VAL A C 1
ATOM 864 O O . VAL A 1 110 ? 9.371 7.310 -2.874 1.00 97.50 110 VAL A O 1
ATOM 867 N N . LEU A 1 111 ? 7.389 6.257 -2.846 1.00 96.44 111 LEU A N 1
ATOM 868 C CA . LEU A 1 111 ? 7.156 6.324 -4.285 1.00 96.44 111 LEU A CA 1
ATOM 869 C C . LEU A 1 111 ? 7.177 7.765 -4.821 1.00 96.44 111 LEU A C 1
ATOM 871 O O . LEU A 1 111 ? 7.767 8.010 -5.872 1.00 96.44 111 LEU A O 1
ATOM 875 N N . ALA A 1 112 ? 6.585 8.725 -4.103 1.00 97.12 112 ALA A N 1
ATOM 876 C CA . ALA A 1 112 ? 6.635 10.142 -4.472 1.00 97.12 112 ALA A CA 1
ATOM 877 C C . ALA A 1 112 ? 8.050 10.735 -4.388 1.00 97.12 112 ALA A C 1
ATOM 879 O O . ALA A 1 112 ? 8.378 11.642 -5.148 1.00 97.12 112 ALA A O 1
ATOM 880 N N . LEU A 1 113 ? 8.875 10.260 -3.453 1.00 96.81 113 LEU A N 1
ATOM 881 C CA . LEU A 1 113 ? 10.229 10.773 -3.245 1.00 96.81 113 LEU A CA 1
ATOM 882 C C . LEU A 1 113 ? 11.254 10.153 -4.200 1.00 96.81 113 LEU A C 1
ATOM 884 O O . LEU A 1 113 ? 12.256 10.794 -4.506 1.00 96.81 113 LEU A O 1
ATOM 888 N N . THR A 1 114 ? 11.027 8.920 -4.655 1.00 94.50 114 THR A N 1
ATOM 889 C CA . THR A 1 114 ? 12.006 8.157 -5.445 1.00 94.50 114 THR A CA 1
ATOM 890 C C . THR A 1 114 ? 11.631 8.000 -6.914 1.00 94.50 114 THR A C 1
ATOM 892 O O . THR A 1 114 ? 12.378 7.361 -7.650 1.00 94.50 114 THR A O 1
ATOM 895 N N . SER A 1 115 ? 10.486 8.530 -7.353 1.00 94.62 115 SER A N 1
ATOM 896 C CA . SER A 1 115 ? 10.016 8.373 -8.732 1.00 94.62 115 SER A CA 1
ATOM 897 C C . SER A 1 115 ? 9.139 9.530 -9.216 1.00 94.62 115 SER A C 1
ATOM 899 O O . SER A 1 115 ? 8.840 10.463 -8.471 1.00 94.62 115 SER A O 1
ATOM 901 N N . LYS A 1 116 ? 8.672 9.437 -10.468 1.00 94.38 116 LYS A N 1
ATOM 902 C CA . LYS A 1 116 ? 7.672 10.341 -11.058 1.00 94.38 116 LYS A CA 1
ATOM 903 C C . LYS A 1 116 ? 6.250 9.774 -11.023 1.00 94.38 116 LYS A C 1
ATOM 905 O O . LYS A 1 116 ? 5.335 10.355 -11.608 1.00 94.38 116 LYS A O 1
ATOM 910 N N . ALA A 1 117 ? 6.022 8.669 -10.314 1.00 95.50 117 ALA A N 1
ATOM 911 C CA . ALA A 1 117 ? 4.725 8.006 -10.209 1.00 95.50 117 ALA A CA 1
ATOM 912 C C . ALA A 1 117 ? 3.766 8.728 -9.236 1.00 95.50 117 ALA A C 1
ATOM 914 O O . ALA A 1 117 ? 3.095 8.095 -8.423 1.00 95.50 117 ALA A O 1
ATOM 915 N N . TYR A 1 118 ? 3.681 10.061 -9.307 1.00 96.81 118 TYR A N 1
ATOM 916 C CA . TYR A 1 118 ? 2.974 10.897 -8.330 1.00 96.81 118 TYR A CA 1
ATOM 917 C C . TYR A 1 118 ? 1.487 10.567 -8.200 1.00 96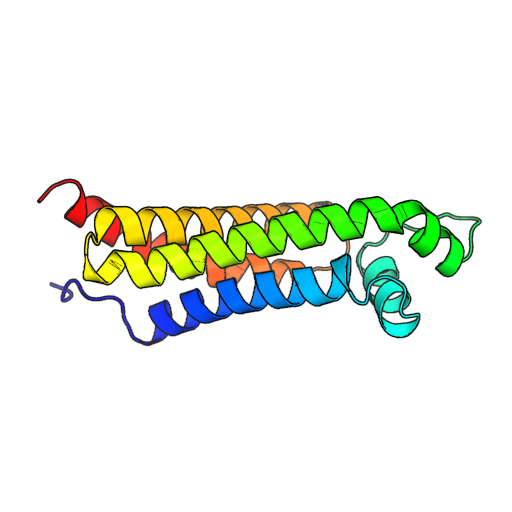.81 118 TYR A C 1
ATOM 919 O O . TYR A 1 118 ? 0.933 10.650 -7.109 1.00 96.81 118 TYR A O 1
ATOM 927 N N . ILE A 1 119 ? 0.840 10.161 -9.295 1.00 97.00 119 ILE A N 1
ATOM 928 C CA . ILE A 1 119 ? -0.570 9.751 -9.271 1.00 97.00 119 ILE A CA 1
ATOM 929 C C . ILE A 1 119 ? -0.733 8.461 -8.458 1.00 97.00 119 ILE A C 1
ATOM 931 O O . ILE A 1 119 ? -1.612 8.388 -7.605 1.00 97.00 119 ILE A O 1
ATOM 935 N N . LEU A 1 120 ? 0.136 7.468 -8.670 1.00 96.94 120 LEU A N 1
ATOM 936 C CA . LEU A 1 120 ? 0.110 6.215 -7.910 1.00 96.94 120 LEU A CA 1
ATOM 937 C C . LEU A 1 120 ? 0.443 6.465 -6.435 1.00 96.94 120 LEU A C 1
ATOM 939 O O . LEU A 1 120 ? -0.251 5.974 -5.550 1.00 96.94 120 LEU A O 1
ATOM 943 N N . ALA A 1 121 ? 1.442 7.308 -6.172 1.00 98.00 121 ALA A N 1
ATOM 944 C CA . ALA A 1 121 ? 1.805 7.722 -4.824 1.00 98.00 121 ALA A CA 1
ATOM 945 C C . ALA A 1 121 ? 0.645 8.420 -4.096 1.00 98.00 121 ALA A C 1
ATOM 947 O O . ALA A 1 121 ? 0.375 8.131 -2.931 1.00 98.00 121 ALA A O 1
ATOM 948 N N . PHE A 1 122 ? -0.073 9.309 -4.788 1.00 98.31 122 PHE A N 1
ATOM 949 C CA . PHE A 1 122 ? -1.251 9.986 -4.252 1.00 98.31 122 PHE A CA 1
ATOM 950 C C . PHE A 1 122 ? -2.370 8.995 -3.914 1.00 98.31 122 PHE A C 1
ATOM 952 O O . PHE A 1 122 ? -2.933 9.064 -2.819 1.00 98.31 122 PHE A O 1
ATOM 959 N N . LEU A 1 123 ? -2.671 8.067 -4.829 1.00 97.75 123 LEU A N 1
ATOM 960 C CA . LEU A 1 123 ? -3.709 7.051 -4.640 1.00 97.75 123 LEU A CA 1
ATOM 961 C C . LEU A 1 123 ? -3.385 6.104 -3.476 1.00 97.75 123 LEU A C 1
ATOM 963 O O . LEU A 1 123 ? -4.289 5.786 -2.709 1.00 97.75 123 LEU A O 1
ATOM 967 N N . GLN A 1 124 ? -2.115 5.745 -3.276 1.00 97.31 124 GLN A N 1
ATOM 968 C CA . GLN A 1 124 ? -1.681 4.952 -2.122 1.00 97.31 124 GLN A CA 1
ATOM 969 C C . GLN A 1 124 ? -1.769 5.746 -0.809 1.00 97.31 124 GLN A C 1
ATOM 971 O O . GLN A 1 124 ? -2.372 5.300 0.171 1.00 97.31 124 GLN A O 1
ATOM 976 N N . ALA A 1 125 ? -1.173 6.942 -0.769 1.00 98.44 125 ALA A N 1
ATOM 977 C CA . ALA A 1 125 ? -0.936 7.638 0.490 1.00 98.44 125 ALA A CA 1
ATOM 978 C C . ALA A 1 125 ? -2.153 8.407 1.010 1.00 98.44 125 ALA A C 1
ATOM 980 O O . ALA A 1 125 ? -2.439 8.364 2.206 1.00 98.44 125 ALA A O 1
ATOM 981 N N . VAL A 1 126 ? -2.876 9.137 0.157 1.00 98.50 126 VAL A N 1
ATOM 982 C CA . VAL A 1 126 ? -3.882 10.104 0.631 1.00 98.50 126 VAL A CA 1
ATOM 983 C C . VAL A 1 126 ? -5.114 9.421 1.239 1.00 98.50 126 VAL A C 1
ATOM 985 O O . VAL A 1 126 ? -5.454 9.742 2.384 1.00 98.50 126 VAL A O 1
ATOM 988 N N . PRO A 1 127 ? -5.765 8.447 0.572 1.00 98.44 127 PRO A N 1
ATOM 989 C CA . PRO A 1 127 ? -6.869 7.689 1.162 1.00 98.44 127 PRO A CA 1
ATOM 990 C C . PRO A 1 127 ? -6.476 7.018 2.482 1.00 98.44 127 PRO A C 1
ATOM 992 O O . PRO A 1 127 ? -7.212 7.104 3.470 1.00 98.44 127 PRO A O 1
ATOM 995 N N . ALA A 1 128 ? -5.287 6.412 2.525 1.00 98.56 128 ALA A N 1
ATOM 996 C CA . ALA A 1 128 ? -4.772 5.730 3.702 1.00 98.56 128 ALA A CA 1
ATOM 997 C C . ALA A 1 128 ? -4.470 6.696 4.861 1.00 98.56 128 ALA A C 1
ATOM 999 O O . ALA A 1 128 ? -4.865 6.435 6.000 1.00 98.56 128 ALA A O 1
ATOM 1000 N N . ALA A 1 129 ? -3.870 7.856 4.587 1.00 98.69 129 ALA A N 1
ATOM 1001 C CA . ALA A 1 129 ? -3.605 8.887 5.590 1.00 98.69 129 ALA A CA 1
ATOM 1002 C C . ALA A 1 129 ? -4.907 9.414 6.210 1.00 98.69 129 ALA A C 1
ATOM 1004 O O . ALA A 1 129 ? -5.008 9.557 7.431 1.00 98.69 129 ALA A O 1
ATOM 1005 N N . MET A 1 130 ? -5.939 9.636 5.389 1.00 98.38 130 MET A N 1
ATOM 1006 C CA . MET A 1 130 ? -7.261 10.035 5.877 1.00 98.38 130 MET A CA 1
ATOM 1007 C C . MET A 1 130 ? -7.877 8.983 6.806 1.00 98.38 130 MET A C 1
ATOM 1009 O O . MET A 1 130 ? -8.509 9.347 7.804 1.00 98.38 130 MET A O 1
ATOM 1013 N N . VAL A 1 131 ? -7.699 7.690 6.505 1.00 98.25 131 VAL A N 1
ATOM 1014 C CA . VAL A 1 131 ? -8.116 6.605 7.404 1.00 98.25 131 VAL A CA 1
ATOM 1015 C C . VAL A 1 131 ? -7.315 6.655 8.699 1.00 98.25 131 VAL A C 1
ATOM 1017 O O . VAL A 1 131 ? -7.936 6.670 9.757 1.00 98.25 131 VAL A O 1
ATOM 1020 N N . CYS A 1 132 ? -5.984 6.755 8.645 1.00 98.25 132 CYS A N 1
ATOM 1021 C CA . CYS A 1 132 ? -5.131 6.837 9.833 1.00 98.25 132 CYS A CA 1
ATOM 1022 C C . CYS A 1 132 ? -5.566 7.961 10.782 1.00 98.25 132 CYS A C 1
ATOM 1024 O O . CYS A 1 132 ? -5.814 7.712 11.963 1.00 98.25 132 CYS A O 1
ATOM 1026 N N . ILE A 1 133 ? -5.759 9.173 10.251 1.00 97.62 133 ILE A N 1
ATOM 1027 C CA . ILE A 1 133 ? -6.179 10.355 11.022 1.00 97.62 133 ILE A CA 1
ATOM 1028 C C . ILE A 1 133 ? -7.539 10.131 11.695 1.00 97.62 133 ILE A C 1
ATOM 1030 O O . ILE A 1 133 ? -7.732 10.502 12.853 1.00 97.62 133 ILE A O 1
ATOM 1034 N N . LYS A 1 134 ? -8.498 9.521 10.988 1.00 96.69 134 LYS A N 1
ATOM 1035 C CA . LYS A 1 134 ? -9.861 9.321 11.507 1.00 96.69 134 LYS A CA 1
ATOM 1036 C C . LYS A 1 134 ? -9.992 8.106 12.422 1.00 96.69 134 LYS A C 1
ATOM 1038 O O . LYS A 1 134 ? -10.827 8.127 13.322 1.00 96.69 134 LYS A O 1
ATOM 1043 N N . LEU A 1 135 ? -9.221 7.048 12.183 1.00 96.19 135 LEU A N 1
ATOM 1044 C CA . LEU A 1 135 ? -9.347 5.765 12.872 1.00 96.19 135 LEU A CA 1
ATOM 1045 C C . LEU A 1 135 ? -8.503 5.702 14.148 1.00 96.19 135 LEU A C 1
ATOM 1047 O O . LEU A 1 135 ? -8.951 5.115 15.132 1.00 96.19 135 LEU A O 1
ATOM 1051 N N . TYR A 1 136 ? -7.333 6.347 14.181 1.00 96.25 136 TYR A N 1
ATOM 1052 C CA . TYR A 1 136 ? -6.458 6.335 15.357 1.00 96.25 136 TYR A CA 1
ATOM 1053 C C . TYR A 1 136 ? -7.139 6.837 16.649 1.00 96.25 136 TYR A C 1
ATOM 1055 O O . TYR A 1 136 ? -7.061 6.140 17.664 1.00 96.25 136 TYR A O 1
ATOM 1063 N N . PRO A 1 137 ? -7.899 7.954 16.650 1.00 95.00 137 PRO A N 1
ATOM 1064 C CA . PRO A 1 137 ? -8.629 8.387 17.843 1.00 95.00 137 PRO A CA 1
ATOM 1065 C C . PRO A 1 137 ? -9.704 7.391 18.295 1.00 95.00 137 PRO A C 1
ATOM 1067 O O . PRO A 1 137 ? -10.011 7.319 19.483 1.00 95.00 137 PRO A O 1
ATOM 1070 N N . VAL A 1 138 ? -10.288 6.633 17.360 1.00 94.00 138 VAL A N 1
ATOM 1071 C CA . VAL A 1 138 ? -11.286 5.598 17.666 1.00 94.00 138 VAL A CA 1
ATOM 1072 C C . VAL A 1 138 ? -10.605 4.401 18.324 1.00 94.00 138 VAL A C 1
ATOM 1074 O O . VAL A 1 138 ? -11.058 3.970 19.378 1.00 94.00 138 VAL A O 1
ATOM 1077 N N . LEU A 1 139 ? -9.479 3.925 17.777 1.00 95.06 139 LEU A N 1
ATOM 1078 C CA . LEU A 1 139 ? -8.674 2.876 18.410 1.00 95.06 139 LEU A CA 1
ATOM 1079 C C . LEU A 1 139 ? -8.255 3.273 19.830 1.00 95.06 139 LEU A C 1
ATOM 1081 O O . LEU A 1 139 ? -8.405 2.477 20.751 1.00 95.06 139 LEU A O 1
ATOM 1085 N N . LYS A 1 140 ? -7.776 4.508 20.026 1.00 94.94 140 LYS A N 1
ATOM 1086 C CA . LYS A 1 140 ? -7.346 4.982 21.349 1.00 94.94 140 LYS A CA 1
ATOM 1087 C C . LYS A 1 140 ? -8.460 4.879 22.398 1.00 94.94 140 LYS A C 1
ATOM 1089 O O . LYS A 1 140 ? -8.159 4.561 23.544 1.00 94.94 140 LYS A O 1
ATOM 1094 N N . LYS A 1 141 ? -9.719 5.118 22.016 1.00 93.19 141 LYS A N 1
ATOM 1095 C CA . LYS A 1 141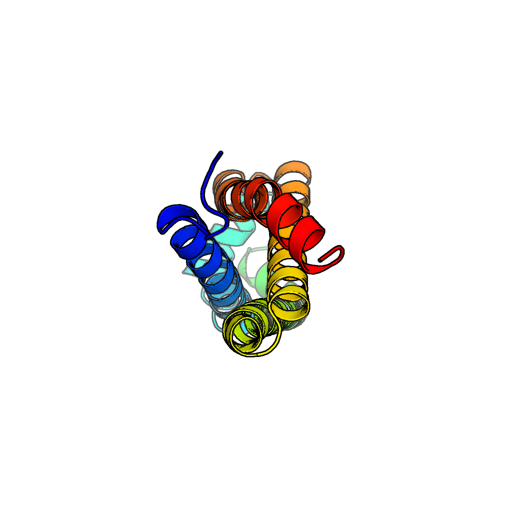 ? -10.878 4.944 22.907 1.00 93.19 141 LYS A CA 1
ATOM 1096 C C . LYS A 1 141 ? -11.154 3.475 23.216 1.00 93.19 141 LYS A C 1
ATOM 1098 O O . LYS A 1 141 ? -11.402 3.148 24.360 1.00 93.19 141 LYS A O 1
ATOM 1103 N N . GLU A 1 142 ? -11.064 2.591 22.225 1.00 92.75 142 GLU A N 1
ATOM 1104 C CA . GLU A 1 142 ? -11.267 1.148 22.447 1.00 92.75 142 GLU A CA 1
ATOM 1105 C C . GLU A 1 142 ? -10.165 0.516 23.319 1.00 92.75 142 GLU A C 1
ATOM 1107 O O . GLU A 1 142 ? -10.408 -0.488 23.977 1.00 92.75 142 GLU A O 1
ATOM 1112 N N . LEU A 1 143 ? -8.953 1.085 23.325 1.00 92.44 143 LEU A N 1
ATOM 1113 C CA . LEU A 1 143 ? -7.848 0.641 24.186 1.00 92.44 143 LEU A CA 1
ATOM 1114 C C . LEU A 1 143 ? -7.930 1.178 25.623 1.00 92.44 143 LEU A C 1
ATOM 1116 O O . LEU A 1 143 ? -7.295 0.611 26.506 1.00 92.44 143 LEU A O 1
ATOM 1120 N N . ASN A 1 144 ? -8.671 2.266 25.849 1.00 91.69 144 ASN A N 1
ATOM 1121 C CA . ASN A 1 144 ? -8.856 2.891 27.162 1.00 91.69 144 ASN A CA 1
ATOM 1122 C C . ASN A 1 144 ? -10.367 3.006 27.442 1.00 91.69 144 ASN A C 1
ATOM 1124 O O . ASN A 1 144 ? -10.902 4.115 27.326 1.00 91.69 144 ASN A O 1
ATOM 1128 N N . PRO A 1 145 ? -11.046 1.866 27.678 1.00 69.19 145 PRO A N 1
ATOM 1129 C CA . PRO A 1 145 ? -12.500 1.804 27.799 1.00 69.19 145 PRO A CA 1
ATOM 1130 C C . PRO A 1 145 ? -13.049 2.586 28.997 1.00 69.19 145 PRO A C 1
ATOM 1132 O O . PRO A 1 145 ? -12.353 2.665 30.035 1.00 69.19 145 PRO A O 1
#

Secondary structure (DSSP, 8-state):
---SS--HHHHHHHHHHHHHHHHHHIIIIISTTSHHHHHHHHHHHT---SSS-HHHHHHHHHHHHHHHHHHHHHHHHHHHHHHHHTTT-HHHHHHHHHHHHHHHHHHHHHHHHHSS-HHHHHHHHHHHHHHHHHHHHHHHHHH--

Sequence (145 aa):
MMNGSLTRFTKALIIFVIIDFLLFFILEAIFWMEPFIYNILLAMFDNPPASLPYSMHALILKKLFINQGFYNLFLACGGIAGLYCIRKNKAVGYALILLACFSAVGAGLVLALTSKAYILAFLQAVPAAMVCIKLYPVLKKELNP